Protein AF-A0AAW5MV65-F1 (afdb_monomer)

Organism: NCBI:txid1499973

Radius of gyration: 15.59 Å; Cα contacts (8 Å, |Δi|>4): 97; chains: 1; 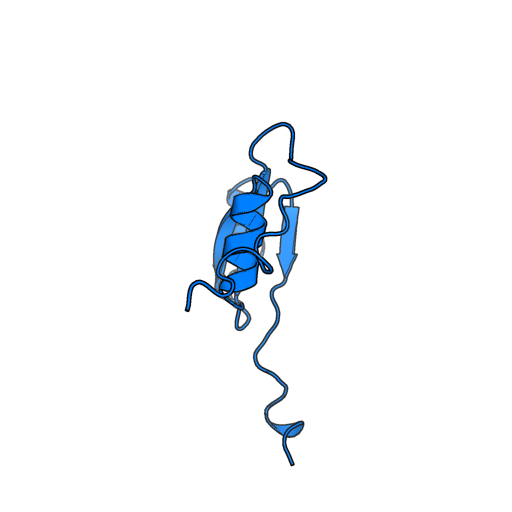bounding box: 40×21×45 Å

Secondary structure (DSSP, 8-state):
----SSTT----SS--SSPEEEEEEESS--HHHHHHHHHTTEEEEEEETTS-HHHHHTT--SEEEE---PPPGGG--

Solvent-accessible surface area (backbone atoms only — not comparable to full-atom values): 4798 Å² total; per-residue (Å²): 129,98,75,74,89,58,83,83,63,75,72,65,93,66,63,54,97,53,76,39,39,29,29,27,35,42,51,52,56,58,68,68,54,56,56,47,42,44,73,35,32,34,51,72,47,81,39,59,66,81,59,56,70,64,67,50,53,71,68,68,45,78,42,80,43,79,44,52,50,65,77,61,80,84,74,58,133

Structure (mmCIF, N/CA/C/O backbone):
data_AF-A0AAW5MV65-F1
#
_entry.id   AF-A0AAW5MV65-F1
#
loop_
_atom_site.group_PDB
_atom_site.id
_atom_site.type_symbol
_atom_site.label_atom_id
_atom_site.label_alt_id
_atom_site.label_comp_id
_atom_site.label_asym_id
_atom_site.label_entity_id
_atom_site.label_seq_id
_atom_site.pdbx_PDB_ins_code
_atom_site.Cartn_x
_atom_site.Cartn_y
_atom_site.Cartn_z
_atom_site.occupancy
_atom_site.B_iso_or_equiv
_atom_site.auth_seq_id
_atom_site.auth_comp_id
_atom_site.auth_asym_id
_atom_site.auth_atom_id
_atom_site.pdbx_PDB_model_num
ATOM 1 N N . GLY A 1 1 ? 18.855 0.071 33.194 1.00 41.09 1 GLY A N 1
ATOM 2 C CA . GLY A 1 1 ? 18.203 1.389 33.198 1.00 41.09 1 GLY A CA 1
ATOM 3 C C . GLY A 1 1 ? 16.906 1.247 32.455 1.00 41.09 1 GLY A C 1
ATOM 4 O O . GLY A 1 1 ? 16.943 0.978 31.265 1.00 41.09 1 GLY A O 1
ATOM 5 N N . GLN A 1 2 ? 15.794 1.316 33.176 1.00 42.00 2 GLN A N 1
ATOM 6 C CA . GLN A 1 2 ? 14.439 1.210 32.643 1.00 42.00 2 GLN A CA 1
ATOM 7 C C . GLN A 1 2 ? 14.076 2.543 31.971 1.00 42.00 2 GLN A C 1
ATOM 9 O O . GLN A 1 2 ? 13.276 3.309 32.491 1.00 42.00 2 GLN A O 1
ATOM 14 N N . ALA A 1 3 ? 14.759 2.870 30.878 1.00 43.44 3 ALA A N 1
ATOM 15 C CA . ALA A 1 3 ? 14.422 4.010 30.045 1.00 43.44 3 ALA A CA 1
ATOM 16 C C . ALA A 1 3 ? 13.787 3.467 28.764 1.00 43.44 3 ALA A C 1
ATOM 18 O O . ALA A 1 3 ? 14.454 2.900 27.904 1.00 43.44 3 ALA A O 1
ATOM 19 N N . ASP A 1 4 ? 12.469 3.615 28.726 1.00 45.84 4 ASP A N 1
ATOM 20 C CA . ASP A 1 4 ? 11.784 4.131 27.555 1.00 45.84 4 ASP A CA 1
ATOM 21 C C . ASP A 1 4 ? 11.533 3.212 26.341 1.00 45.84 4 ASP A C 1
ATOM 23 O O . ASP A 1 4 ? 11.862 3.501 25.195 1.00 45.84 4 ASP A O 1
ATOM 27 N N . HIS A 1 5 ? 10.831 2.103 26.573 1.00 48.94 5 HIS A N 1
ATOM 28 C CA . HIS A 1 5 ? 10.118 1.407 25.492 1.00 48.94 5 HIS A CA 1
ATOM 29 C C . HIS A 1 5 ? 8.666 1.909 25.313 1.00 48.94 5 HIS A C 1
ATOM 31 O O . HIS A 1 5 ? 7.922 1.355 24.498 1.00 48.94 5 HIS A O 1
ATOM 37 N N . GLN A 1 6 ? 8.257 2.930 26.084 1.00 51.44 6 GLN A N 1
ATOM 38 C CA . GLN A 1 6 ? 6.887 3.455 26.157 1.00 51.44 6 GLN A CA 1
ATOM 39 C C . GLN A 1 6 ? 6.702 4.848 25.509 1.00 51.44 6 GLN A C 1
ATOM 41 O O . GLN A 1 6 ? 5.575 5.114 25.095 1.00 51.44 6 GLN A O 1
ATOM 46 N N . GLU A 1 7 ? 7.728 5.696 25.308 1.00 48.25 7 GLU A N 1
ATOM 47 C CA . GLU A 1 7 ? 7.556 7.035 24.683 1.00 48.25 7 GLU A CA 1
ATOM 48 C C . GLU A 1 7 ? 7.058 6.971 23.239 1.00 48.25 7 GLU A C 1
ATOM 50 O O . GLU A 1 7 ? 6.335 7.857 22.789 1.00 48.25 7 GLU A O 1
ATOM 55 N N . PHE A 1 8 ? 7.379 5.914 22.489 1.00 53.03 8 PHE A N 1
ATOM 56 C CA . PHE A 1 8 ? 6.96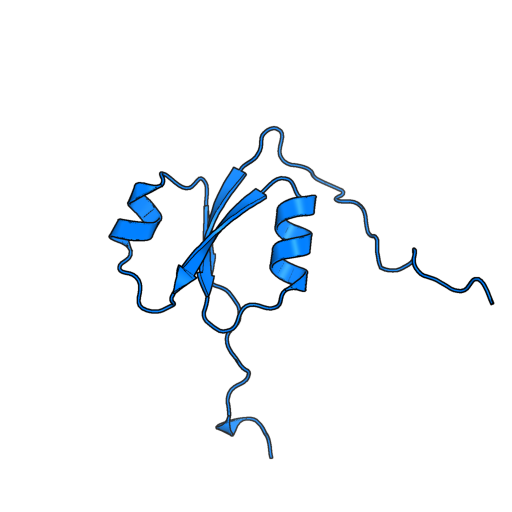2 5.814 21.084 1.00 53.03 8 PHE A CA 1
ATOM 57 C C . PHE A 1 8 ? 5.594 5.148 20.883 1.00 53.03 8 PHE A C 1
ATOM 59 O O . PHE A 1 8 ? 5.139 5.013 19.741 1.00 53.03 8 PHE A O 1
ATOM 66 N N . ALA A 1 9 ? 4.932 4.713 21.958 1.00 60.38 9 ALA A N 1
ATOM 67 C CA . ALA A 1 9 ? 3.625 4.070 21.906 1.00 60.38 9 ALA A CA 1
ATOM 68 C C . ALA A 1 9 ? 2.507 5.105 22.091 1.00 60.38 9 ALA A C 1
ATOM 70 O O . ALA A 1 9 ? 1.776 5.084 23.078 1.00 60.38 9 ALA A O 1
ATOM 71 N N . ILE A 1 10 ? 2.356 6.019 21.128 1.00 66.94 10 ILE A N 1
ATOM 72 C CA . ILE A 1 10 ? 1.155 6.857 21.077 1.00 66.94 10 ILE A CA 1
ATOM 73 C C . ILE A 1 10 ? -0.010 5.950 20.688 1.00 66.94 10 ILE A C 1
ATOM 75 O O . ILE A 1 10 ? -0.093 5.484 19.548 1.00 66.94 10 ILE A O 1
ATOM 79 N N . ALA A 1 11 ? -0.880 5.662 21.655 1.00 70.88 11 ALA A N 1
ATOM 80 C CA . ALA A 1 11 ? -2.132 4.978 21.388 1.00 70.88 11 ALA A CA 1
ATOM 81 C C . ALA A 1 11 ? -2.955 5.815 20.392 1.00 70.88 11 ALA A C 1
ATOM 83 O O . ALA A 1 11 ? -3.016 7.039 20.536 1.00 70.88 11 ALA A O 1
ATOM 84 N N . PRO A 1 12 ? -3.589 5.187 19.390 1.00 70.88 12 PRO A N 1
ATOM 85 C CA . PRO A 1 12 ? -4.532 5.864 18.518 1.00 70.88 12 PRO A CA 1
ATOM 86 C C . PRO A 1 12 ? -5.579 6.650 19.306 1.00 70.88 12 PRO A C 1
ATOM 88 O O . PRO A 1 12 ? -6.378 6.058 20.026 1.00 70.88 12 PRO A O 1
ATOM 91 N N . GLU A 1 13 ? -5.616 7.967 19.132 1.00 77.44 13 GLU A N 1
ATOM 92 C CA . GLU A 1 13 ? -6.728 8.800 19.611 1.00 77.44 13 GLU A CA 1
ATOM 93 C C . GLU A 1 13 ? -8.054 8.420 18.929 1.00 77.44 13 GLU A C 1
ATOM 95 O O . GLU A 1 13 ? -9.118 8.484 19.539 1.00 77.44 13 GLU A O 1
ATOM 100 N N . HIS A 1 14 ? -7.977 7.944 17.682 1.00 71.88 14 HIS A N 1
ATOM 101 C CA . HIS A 1 14 ? -9.114 7.495 16.891 1.00 71.88 14 HIS A CA 1
ATOM 102 C C . HIS A 1 14 ? -8.854 6.092 16.345 1.00 71.88 14 HIS A C 1
ATOM 104 O O . HIS A 1 14 ? -7.945 5.889 15.544 1.00 71.88 14 HIS A O 1
ATOM 110 N N . GLN A 1 15 ? -9.675 5.129 16.760 1.00 75.56 15 GLN A N 1
ATOM 111 C CA . GLN A 1 15 ? -9.700 3.780 16.192 1.00 75.56 15 GLN A CA 1
ATOM 112 C C . GLN A 1 15 ? -10.933 3.616 15.310 1.00 75.56 15 GLN A C 1
ATOM 114 O O . GLN A 1 15 ? -12.016 4.124 15.625 1.00 75.56 15 GLN A O 1
ATOM 119 N N . ALA A 1 16 ? -10.783 2.899 14.199 1.00 78.44 16 ALA A N 1
ATOM 120 C CA . ALA A 1 16 ? -11.916 2.595 13.342 1.00 78.44 16 ALA A CA 1
ATOM 121 C C . ALA A 1 16 ? -12.938 1.708 14.082 1.00 78.44 16 ALA A C 1
ATOM 123 O O . ALA A 1 16 ? -12.580 0.785 14.810 1.00 78.44 16 ALA A O 1
ATOM 124 N N . ARG A 1 17 ? -14.237 1.967 13.873 1.00 83.81 17 ARG A N 1
ATOM 125 C CA . ARG A 1 17 ? -15.333 1.205 14.514 1.00 83.81 17 ARG A CA 1
ATOM 126 C C . ARG A 1 17 ? -15.394 -0.263 14.075 1.00 83.81 17 ARG A C 1
ATOM 128 O O . ARG A 1 17 ? -15.984 -1.087 14.764 1.00 83.81 17 ARG A O 1
ATOM 135 N N . ARG A 1 18 ? -14.813 -0.572 12.916 1.00 91.31 18 ARG A N 1
ATOM 136 C CA . ARG A 1 18 ? -14.548 -1.920 12.407 1.00 91.31 18 ARG A CA 1
ATOM 137 C C . ARG A 1 18 ? -13.171 -1.932 11.762 1.00 91.31 18 ARG A C 1
ATOM 139 O O . ARG A 1 18 ? -12.679 -0.868 11.390 1.00 91.31 18 ARG A O 1
ATOM 146 N N . ARG A 1 19 ? -12.604 -3.122 11.548 1.00 92.31 19 ARG A N 1
ATOM 147 C CA . ARG A 1 19 ? -11.390 -3.238 10.738 1.00 92.31 19 ARG A CA 1
ATOM 148 C C . ARG A 1 19 ? -11.641 -2.696 9.32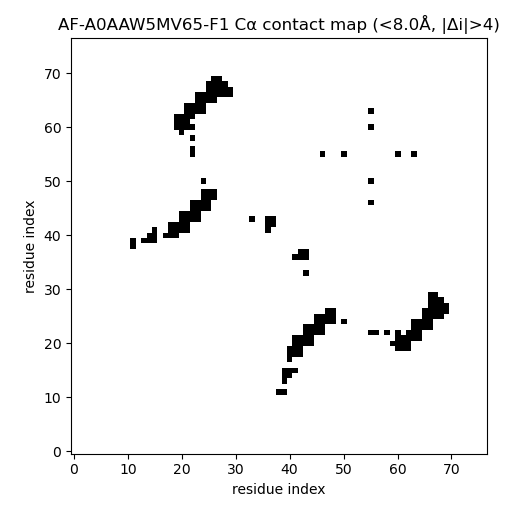3 1.00 92.31 19 ARG A C 1
ATOM 150 O O . ARG A 1 19 ? -12.609 -3.113 8.682 1.00 92.31 19 ARG A O 1
ATOM 157 N N . LEU A 1 20 ? -10.812 -1.752 8.878 1.00 96.06 20 LEU A N 1
ATOM 158 C CA . LEU A 1 20 ? -10.866 -1.162 7.535 1.00 96.06 20 LEU A CA 1
ATOM 159 C C . LEU A 1 20 ? -9.934 -1.927 6.606 1.00 96.06 20 LEU A C 1
ATOM 161 O O . LEU A 1 20 ? -8.755 -2.070 6.919 1.00 96.06 20 LEU A O 1
ATOM 165 N N . ARG A 1 21 ? -10.428 -2.398 5.466 1.00 98.06 21 ARG A N 1
ATOM 166 C CA . ARG A 1 21 ? -9.584 -3.057 4.469 1.00 98.06 21 ARG A CA 1
ATOM 167 C C . ARG A 1 21 ? -8.840 -2.001 3.661 1.00 98.06 21 ARG A C 1
ATOM 169 O O . ARG A 1 21 ? -9.468 -1.182 2.996 1.00 98.06 21 ARG A O 1
ATOM 176 N N . VAL A 1 22 ? -7.514 -2.021 3.704 1.00 98.31 22 VAL A N 1
ATOM 177 C CA . VAL A 1 22 ? -6.675 -1.050 2.994 1.00 98.31 22 VAL A CA 1
ATOM 178 C C . VAL A 1 22 ? -5.823 -1.776 1.967 1.00 98.31 22 VAL A C 1
ATOM 180 O O . VAL A 1 22 ? -5.005 -2.614 2.334 1.00 98.31 22 VAL A O 1
ATOM 183 N N . ALA A 1 23 ? -5.979 -1.434 0.690 1.00 98.56 23 ALA A N 1
ATOM 184 C CA . ALA A 1 23 ? -5.051 -1.872 -0.350 1.00 98.56 23 ALA A CA 1
ATOM 185 C C . ALA A 1 23 ? -3.854 -0.914 -0.382 1.00 98.56 23 ALA A C 1
ATOM 187 O O . ALA A 1 23 ? -4.041 0.291 -0.539 1.00 98.56 23 ALA A O 1
ATOM 188 N N . ALA A 1 24 ? -2.633 -1.415 -0.226 1.00 98.19 24 ALA A N 1
ATOM 189 C CA . ALA A 1 24 ? -1.421 -0.605 -0.200 1.00 98.19 24 ALA A CA 1
ATOM 190 C C . ALA A 1 24 ? -0.499 -0.958 -1.367 1.00 98.19 24 ALA A C 1
ATOM 192 O O . ALA A 1 24 ? -0.090 -2.108 -1.481 1.00 98.19 24 ALA A O 1
ATOM 193 N N . TYR A 1 25 ? -0.112 0.017 -2.189 1.00 98.19 25 TYR A N 1
ATOM 194 C CA . TYR A 1 25 ? 1.020 -0.174 -3.101 1.00 98.19 25 TYR A CA 1
ATOM 195 C C . TYR A 1 25 ? 2.335 -0.081 -2.333 1.00 98.19 25 TYR A C 1
ATOM 197 O O . TYR A 1 25 ? 2.528 0.867 -1.571 1.00 98.19 25 TYR A O 1
ATOM 205 N N . ASP A 1 26 ? 3.240 -1.026 -2.573 1.00 96.38 26 ASP A N 1
ATOM 206 C CA . ASP A 1 26 ? 4.607 -1.008 -2.066 1.00 96.38 26 ASP A CA 1
ATOM 207 C C . ASP A 1 26 ? 5.563 -0.385 -3.085 1.00 96.38 26 ASP A C 1
ATOM 209 O O . ASP A 1 26 ? 6.017 -1.035 -4.029 1.00 96.38 26 ASP A O 1
ATOM 213 N N . PHE A 1 27 ? 5.881 0.887 -2.863 1.00 95.06 27 PHE A N 1
ATOM 214 C CA . PHE A 1 27 ? 6.943 1.602 -3.565 1.00 95.06 27 PHE A CA 1
ATOM 215 C C . PHE A 1 27 ? 8.288 1.537 -2.826 1.00 95.06 27 PHE A C 1
ATOM 217 O O . PHE A 1 27 ? 9.252 2.121 -3.304 1.00 95.06 27 PHE A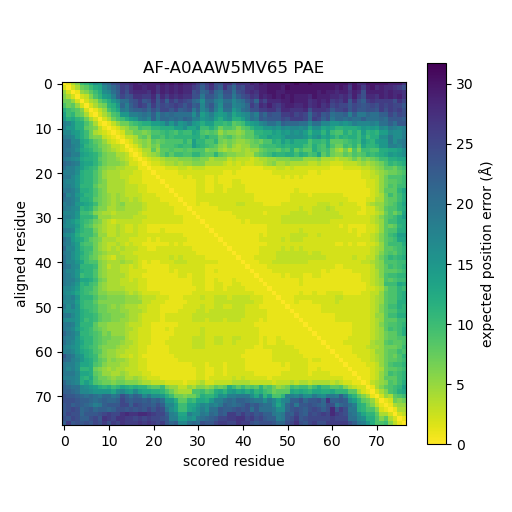 O 1
ATOM 224 N N . GLY A 1 28 ? 8.377 0.865 -1.674 1.00 93.69 28 GLY A N 1
ATOM 225 C CA . GLY A 1 28 ? 9.471 0.969 -0.702 1.00 93.69 28 GLY A CA 1
ATOM 226 C C . GLY A 1 28 ? 8.951 1.262 0.710 1.00 93.69 28 GLY A C 1
ATOM 227 O O . GLY A 1 28 ? 9.490 2.122 1.415 1.00 93.69 28 GLY A O 1
ATOM 228 N N . ILE A 1 29 ? 7.858 0.608 1.107 1.00 94.38 29 ILE A N 1
ATOM 229 C CA . ILE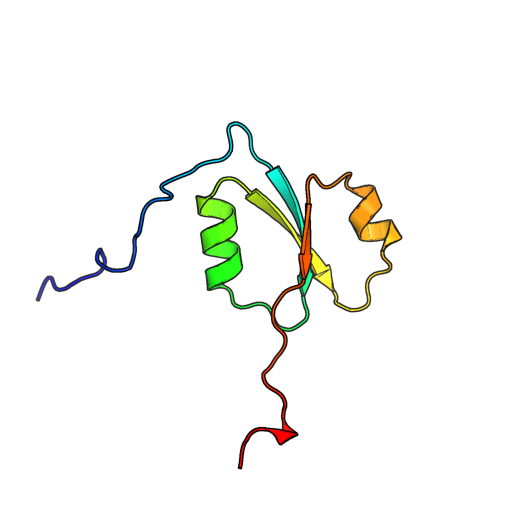 A 1 29 ? 7.090 0.927 2.310 1.00 94.38 29 ILE A CA 1
ATOM 230 C C . ILE A 1 29 ? 7.912 0.760 3.593 1.00 94.38 29 ILE A C 1
ATOM 232 O O . ILE A 1 29 ? 8.567 -0.253 3.843 1.00 94.38 29 ILE A O 1
ATOM 236 N N . LYS A 1 30 ? 7.841 1.759 4.476 1.00 93.81 30 LYS A N 1
ATOM 237 C CA . LYS A 1 30 ? 8.433 1.646 5.815 1.00 93.81 30 LYS A CA 1
ATOM 238 C C . LYS A 1 30 ? 7.585 0.731 6.696 1.00 93.81 30 LYS A C 1
ATOM 240 O O . LYS A 1 30 ? 6.406 1.000 6.912 1.00 93.81 30 LYS A O 1
ATOM 245 N N . TRP A 1 31 ? 8.211 -0.264 7.327 1.00 92.69 31 TRP A N 1
ATOM 246 C CA . TRP A 1 31 ? 7.539 -1.210 8.235 1.00 92.69 31 TRP A CA 1
ATOM 247 C C . TRP A 1 31 ? 6.714 -0.534 9.345 1.00 92.69 31 TRP A C 1
ATOM 249 O O . TRP A 1 31 ? 5.617 -0.979 9.675 1.00 92.69 31 TRP A O 1
ATOM 259 N N . ASN A 1 32 ? 7.191 0.594 9.885 1.00 93.25 32 ASN A N 1
ATOM 260 C CA . ASN A 1 32 ? 6.471 1.318 10.935 1.00 93.25 32 ASN A CA 1
ATOM 261 C C . ASN A 1 32 ? 5.115 1.882 10.461 1.00 93.25 32 ASN A C 1
ATOM 263 O O . ASN A 1 32 ? 4.226 2.079 11.283 1.00 93.25 32 ASN A O 1
ATOM 267 N N . ILE A 1 33 ? 4.936 2.123 9.156 1.00 94.31 33 ILE A N 1
ATOM 268 C CA . ILE A 1 33 ? 3.645 2.537 8.591 1.00 94.31 33 ILE A CA 1
ATOM 269 C C . ILE A 1 33 ? 2.643 1.388 8.703 1.00 94.31 33 ILE A C 1
ATOM 271 O O . ILE A 1 33 ? 1.555 1.594 9.230 1.00 94.31 33 ILE A O 1
ATOM 275 N N . LEU A 1 34 ? 3.029 0.177 8.291 1.00 94.69 34 LEU A N 1
ATOM 276 C CA . LEU A 1 34 ? 2.180 -1.014 8.400 1.00 94.69 34 LEU A CA 1
ATOM 277 C C . LEU A 1 34 ? 1.816 -1.303 9.856 1.00 94.69 34 LEU A C 1
ATOM 279 O O . LEU A 1 34 ? 0.643 -1.482 10.173 1.00 94.69 34 LEU A O 1
ATOM 283 N N . ARG A 1 35 ? 2.809 -1.251 10.755 1.00 93.81 35 ARG A N 1
ATOM 284 C CA . ARG A 1 35 ? 2.591 -1.419 12.198 1.00 93.81 35 ARG A CA 1
ATOM 285 C C . ARG A 1 35 ? 1.571 -0.415 12.741 1.00 93.81 35 ARG A C 1
ATOM 287 O O . ARG A 1 35 ? 0.728 -0.779 13.554 1.00 93.81 35 ARG A O 1
ATOM 294 N N . ARG A 1 36 ? 1.655 0.853 12.323 1.00 92.44 36 ARG A N 1
ATOM 295 C CA . ARG A 1 36 ? 0.698 1.876 12.756 1.00 92.44 36 ARG A CA 1
ATOM 296 C C . ARG A 1 36 ? -0.682 1.629 12.166 1.00 92.44 36 ARG A C 1
ATOM 298 O O . ARG A 1 36 ? -1.637 1.635 12.928 1.00 92.44 36 ARG A O 1
ATOM 305 N N . LEU A 1 37 ? -0.796 1.382 10.863 1.00 93.62 37 LEU A N 1
ATOM 306 C CA . LEU A 1 37 ? -2.082 1.098 10.217 1.00 93.62 37 LEU A CA 1
ATOM 307 C C . LEU A 1 37 ? -2.810 -0.070 10.898 1.00 93.62 37 LEU A C 1
ATOM 309 O O . LEU A 1 37 ? -3.987 0.068 11.219 1.00 93.62 37 LEU A O 1
ATOM 313 N N . ASP A 1 38 ? -2.108 -1.160 11.210 1.00 92.62 38 ASP A N 1
ATOM 314 C CA . ASP A 1 38 ? -2.681 -2.282 11.964 1.00 92.62 38 ASP A CA 1
ATOM 315 C C . ASP A 1 38 ? -3.170 -1.851 13.361 1.00 92.62 38 ASP A C 1
ATOM 317 O O . ASP A 1 38 ? -4.310 -2.135 13.734 1.00 92.62 38 ASP A O 1
ATOM 321 N N . ALA A 1 39 ? -2.375 -1.059 14.092 1.00 90.94 39 ALA A N 1
ATOM 322 C CA . ALA A 1 39 ? -2.765 -0.517 15.398 1.00 90.94 39 ALA A CA 1
ATOM 323 C C . ALA A 1 39 ? -3.983 0.430 15.337 1.00 90.94 39 ALA A C 1
ATOM 325 O O . ALA A 1 39 ? -4.748 0.498 16.299 1.00 90.94 39 ALA A O 1
ATOM 326 N N . TYR A 1 40 ? -4.194 1.135 14.220 1.00 90.62 40 TYR A N 1
ATOM 327 C CA . TYR A 1 40 ? -5.379 1.972 13.970 1.00 90.62 40 TYR A CA 1
ATOM 328 C C . TYR A 1 40 ? -6.617 1.164 13.529 1.00 90.62 40 TYR A C 1
ATOM 330 O O . TYR A 1 40 ? -7.695 1.737 13.344 1.00 90.62 40 TYR A O 1
ATOM 338 N N . GLY A 1 41 ? -6.493 -0.162 13.399 1.00 92.06 41 GLY A N 1
ATOM 339 C CA . GLY A 1 41 ? -7.577 -1.047 12.986 1.00 92.06 41 GLY A CA 1
ATOM 340 C C . GLY A 1 41 ? -7.681 -1.223 11.472 1.00 92.06 41 GLY A C 1
ATOM 341 O O . GLY A 1 41 ? -8.772 -1.474 10.971 1.00 92.06 41 GLY A O 1
ATOM 342 N N . CYS A 1 42 ? -6.587 -1.101 10.724 1.00 95.81 42 CYS A N 1
ATOM 343 C CA . CYS A 1 42 ? -6.577 -1.404 9.294 1.00 95.81 42 CYS A CA 1
ATOM 344 C C . CYS A 1 42 ? -6.113 -2.845 9.039 1.00 95.81 42 CYS A C 1
ATOM 346 O O . CYS A 1 42 ? -5.070 -3.270 9.526 1.00 95.81 42 CYS A O 1
ATOM 348 N N . ASP A 1 43 ? -6.864 -3.580 8.226 1.00 96.62 43 ASP A N 1
ATOM 349 C CA . ASP A 1 43 ? -6.431 -4.820 7.587 1.00 96.62 43 ASP A CA 1
ATOM 350 C C . ASP A 1 43 ? -5.739 -4.465 6.264 1.00 96.62 43 ASP A C 1
ATOM 352 O O . ASP A 1 43 ? -6.401 -4.182 5.262 1.00 96.62 43 ASP A O 1
ATOM 356 N N . VAL A 1 44 ? -4.407 -4.375 6.284 1.00 97.62 44 VAL A N 1
ATOM 357 C CA . VAL A 1 44 ? -3.620 -3.878 5.145 1.00 97.62 44 VAL A CA 1
ATOM 358 C C . VAL A 1 44 ? -3.186 -5.027 4.239 1.00 97.62 44 VAL A C 1
ATOM 360 O O . VAL A 1 44 ? -2.481 -5.936 4.672 1.00 97.62 44 VAL A O 1
ATOM 363 N N . HIS A 1 45 ? -3.551 -4.945 2.962 1.00 98.06 45 HIS A N 1
ATOM 364 C CA . HIS A 1 45 ? -3.155 -5.873 1.904 1.00 98.06 45 HIS A CA 1
ATOM 365 C C . HIS A 1 45 ? -2.139 -5.165 1.014 1.00 98.06 45 HIS A C 1
ATOM 367 O O . HIS A 1 45 ? -2.458 -4.148 0.400 1.00 98.06 45 HIS A O 1
ATOM 373 N N . VAL A 1 46 ? -0.903 -5.660 0.989 1.00 97.88 46 VAL A N 1
ATOM 374 C CA . VAL A 1 46 ? 0.208 -5.014 0.278 1.00 97.88 46 VAL A CA 1
ATOM 375 C C . VAL A 1 46 ? 0.363 -5.616 -1.117 1.00 97.88 46 VAL A C 1
ATOM 377 O O . VAL A 1 46 ? 0.456 -6.832 -1.266 1.00 97.88 46 VAL A O 1
ATOM 380 N N . PHE A 1 47 ? 0.425 -4.752 -2.126 1.00 98.31 47 PHE A N 1
ATOM 381 C CA . PHE A 1 47 ? 0.562 -5.088 -3.537 1.00 98.31 47 PHE A CA 1
ATOM 382 C C . PHE A 1 47 ? 1.866 -4.503 -4.094 1.00 98.31 47 PHE A C 1
ATOM 384 O O . PHE A 1 47 ? 2.244 -3.393 -3.713 1.00 98.31 47 PHE A O 1
ATOM 391 N N . PRO A 1 48 ? 2.549 -5.190 -5.026 1.00 97.75 48 PRO A N 1
ATOM 392 C CA . PRO A 1 48 ? 3.693 -4.615 -5.729 1.00 97.75 48 PRO A CA 1
ATOM 393 C C . PRO A 1 48 ? 3.322 -3.309 -6.442 1.00 97.75 48 PRO A C 1
ATOM 395 O O . PRO A 1 48 ? 2.231 -3.209 -6.996 1.00 97.75 48 PRO A O 1
ATOM 398 N N . ALA A 1 49 ? 4.249 -2.348 -6.524 1.00 95.69 49 ALA A N 1
ATOM 399 C CA . ALA A 1 49 ? 4.086 -1.093 -7.277 1.00 95.69 49 ALA A CA 1
ATOM 400 C C . ALA A 1 49 ? 3.608 -1.262 -8.733 1.00 95.69 49 ALA A C 1
ATOM 402 O O . ALA A 1 49 ? 3.056 -0.336 -9.321 1.00 95.69 49 ALA A O 1
ATOM 403 N N . THR A 1 50 ? 3.867 -2.425 -9.328 1.00 97.00 50 THR A N 1
ATOM 404 C CA . THR A 1 50 ? 3.517 -2.765 -10.710 1.00 97.00 50 THR A CA 1
ATOM 405 C C . THR A 1 50 ? 2.170 -3.470 -10.846 1.00 97.00 50 THR A C 1
ATOM 407 O O . THR A 1 50 ? 1.765 -3.759 -11.973 1.00 97.00 50 THR A O 1
ATOM 410 N N . ALA A 1 51 ? 1.486 -3.782 -9.739 1.00 98.12 51 ALA A N 1
ATOM 411 C CA . ALA A 1 51 ? 0.190 -4.442 -9.795 1.00 98.12 51 ALA A CA 1
ATOM 412 C C . ALA A 1 51 ? -0.828 -3.555 -10.537 1.00 98.12 51 ALA A C 1
ATOM 414 O O . ALA A 1 51 ? -0.838 -2.336 -10.351 1.00 98.12 51 ALA A O 1
ATOM 415 N N . PRO A 1 52 ? -1.680 -4.129 -11.399 1.00 98.06 52 PRO A N 1
ATOM 416 C CA . PRO A 1 52 ? -2.734 -3.367 -12.041 1.00 98.06 52 PRO A CA 1
ATOM 417 C C . PRO A 1 52 ? -3.763 -2.900 -10.994 1.00 98.06 52 PRO A C 1
ATOM 419 O O . PRO A 1 52 ? -4.088 -3.650 -10.072 1.00 98.06 52 PRO A O 1
ATOM 422 N N . PRO A 1 53 ? -4.376 -1.710 -11.157 1.00 96.75 53 PRO A N 1
ATOM 423 C CA . PRO A 1 53 ? -5.392 -1.215 -10.224 1.00 96.75 53 PRO A CA 1
ATOM 424 C C . PRO A 1 53 ? -6.577 -2.168 -10.025 1.00 96.75 53 PRO A C 1
ATOM 426 O O . PRO A 1 53 ? -7.191 -2.172 -8.962 1.00 96.75 53 PRO A O 1
ATOM 429 N N . ALA A 1 54 ? -6.888 -2.985 -11.035 1.00 98.19 54 ALA A N 1
ATOM 430 C CA . ALA A 1 54 ? -7.934 -3.997 -10.954 1.00 98.19 54 ALA A CA 1
ATOM 431 C C . ALA A 1 54 ? -7.692 -5.007 -9.818 1.00 98.19 54 ALA A C 1
ATOM 433 O O . ALA A 1 54 ? -8.649 -5.384 -9.149 1.00 98.19 54 ALA A O 1
ATOM 434 N N . ASP A 1 55 ? -6.437 -5.378 -9.544 1.00 98.12 55 ASP A N 1
ATOM 435 C CA . ASP A 1 55 ? -6.099 -6.339 -8.486 1.00 98.12 55 ASP A CA 1
ATOM 436 C C . ASP A 1 55 ? -6.345 -5.747 -7.093 1.00 98.12 55 ASP A C 1
ATOM 438 O O . ASP A 1 55 ? -6.846 -6.429 -6.201 1.00 98.12 55 ASP A O 1
ATOM 442 N N . LEU A 1 56 ? -6.061 -4.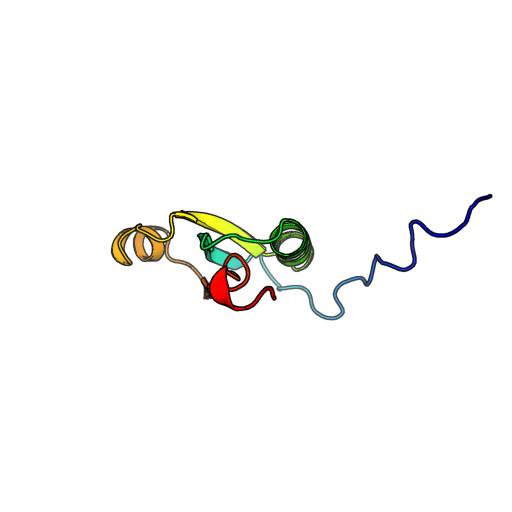451 -6.913 1.00 98.19 56 LEU A N 1
ATOM 443 C CA . LEU A 1 56 ? -6.354 -3.741 -5.666 1.00 98.19 56 LEU A CA 1
ATOM 444 C C . LEU A 1 56 ? -7.862 -3.583 -5.466 1.00 98.19 56 LEU A C 1
ATOM 446 O O . LEU A 1 56 ? -8.354 -3.715 -4.350 1.00 98.19 56 LEU A O 1
ATOM 450 N N . LEU A 1 57 ? -8.603 -3.281 -6.534 1.00 98.06 57 LEU A N 1
ATOM 451 C CA . LEU A 1 57 ? -10.055 -3.119 -6.462 1.00 98.06 57 LEU A CA 1
ATOM 452 C C . LEU A 1 57 ? -10.784 -4.455 -6.260 1.00 98.06 57 LEU A C 1
ATOM 454 O O . LEU A 1 57 ? -11.862 -4.460 -5.671 1.00 98.06 57 LEU A O 1
ATOM 458 N N . ALA A 1 58 ? -10.195 -5.579 -6.681 1.00 98.31 58 ALA A N 1
ATOM 459 C CA . ALA A 1 58 ? -10.778 -6.914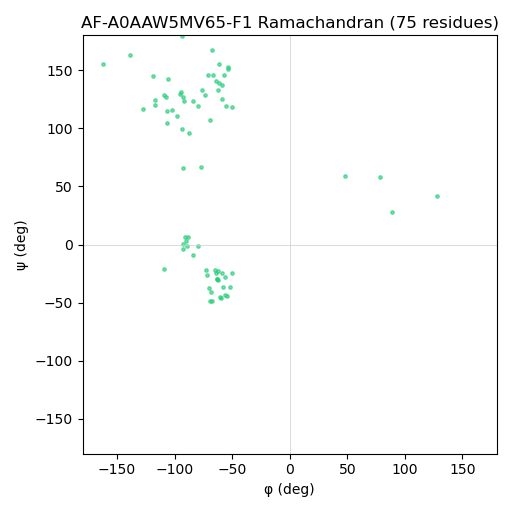 -6.535 1.00 98.31 58 ALA A CA 1
ATOM 460 C C . ALA A 1 58 ? -10.981 -7.339 -5.073 1.00 98.31 58 ALA A C 1
ATOM 462 O O . ALA A 1 58 ? -11.824 -8.190 -4.796 1.00 98.31 58 ALA A O 1
ATOM 463 N N . ILE A 1 59 ? -10.240 -6.744 -4.133 1.00 97.31 59 ILE A N 1
ATOM 464 C CA . ILE A 1 59 ? -10.446 -6.984 -2.703 1.00 97.31 59 ILE A CA 1
ATOM 465 C C . ILE A 1 59 ? -11.480 -6.040 -2.078 1.00 97.31 59 ILE A C 1
ATOM 467 O O . ILE A 1 59 ? -11.629 -6.069 -0.862 1.00 97.31 59 ILE A O 1
ATOM 471 N N . GLU A 1 60 ? -12.177 -5.209 -2.860 1.00 97.75 60 GLU A N 1
ATOM 472 C CA . GLU A 1 60 ? -13.176 -4.239 -2.378 1.00 97.75 60 GLU A CA 1
ATOM 473 C C . GLU A 1 60 ? -12.658 -3.412 -1.181 1.00 97.75 60 GLU A C 1
ATOM 475 O O . GLU A 1 60 ? -13.198 -3.493 -0.072 1.00 97.75 60 GLU A O 1
ATOM 480 N N . PRO A 1 61 ? -11.542 -2.678 -1.344 1.00 98.19 61 PRO A N 1
ATOM 481 C CA . PRO A 1 61 ? -10.916 -1.985 -0.231 1.00 98.19 61 PRO A CA 1
ATOM 482 C C . PRO A 1 61 ? -11.758 -0.787 0.224 1.00 98.19 61 PRO A C 1
ATOM 484 O O . PRO A 1 61 ? -12.338 -0.066 -0.586 1.00 98.19 61 PRO A O 1
ATOM 487 N N . ASP A 1 62 ? -11.738 -0.514 1.528 1.00 97.88 62 ASP A N 1
ATOM 488 C CA . ASP A 1 62 ? -12.304 0.702 2.122 1.00 97.88 62 ASP A CA 1
ATOM 489 C C . ASP A 1 62 ? -11.445 1.940 1.819 1.00 97.88 62 ASP A C 1
ATOM 491 O O . ASP A 1 62 ? -11.919 3.075 1.883 1.00 97.88 62 ASP A O 1
ATOM 495 N N . GLY A 1 63 ? -10.166 1.729 1.498 1.00 97.06 63 GLY A N 1
ATOM 496 C CA . GLY A 1 63 ? -9.238 2.781 1.109 1.00 97.06 63 GLY A CA 1
ATOM 497 C C . GLY A 1 63 ? -8.002 2.246 0.392 1.00 97.06 63 GLY A C 1
ATOM 498 O O . GLY A 1 63 ? -7.597 1.098 0.578 1.00 97.06 63 GLY A O 1
ATOM 499 N N . ILE A 1 64 ? -7.387 3.105 -0.420 1.00 97.94 64 ILE A N 1
ATOM 500 C CA . ILE A 1 64 ? -6.123 2.822 -1.105 1.00 97.94 64 ILE A CA 1
ATOM 501 C C . ILE A 1 64 ? -5.025 3.680 -0.476 1.00 97.94 64 ILE A C 1
ATOM 503 O O . ILE A 1 64 ? -5.166 4.897 -0.358 1.00 97.94 64 ILE A O 1
ATOM 507 N N . PHE A 1 65 ? -3.926 3.041 -0.088 1.00 97.62 65 PHE A N 1
ATOM 508 C CA . PHE A 1 65 ? -2.732 3.683 0.439 1.00 97.62 65 PHE A CA 1
ATOM 509 C C . PHE A 1 65 ? -1.597 3.625 -0.588 1.00 97.62 65 PHE A C 1
ATOM 511 O O . PHE A 1 65 ? -1.230 2.561 -1.083 1.00 97.62 65 PHE A O 1
ATOM 518 N N . LEU A 1 66 ? -1.014 4.780 -0.894 1.00 96.94 66 LEU A N 1
ATOM 519 C CA . LEU A 1 66 ? 0.191 4.881 -1.712 1.00 96.94 66 LEU A CA 1
ATOM 520 C C . LEU A 1 66 ? 1.377 5.022 -0.761 1.00 96.94 66 LEU A C 1
ATOM 522 O O . LEU A 1 66 ? 1.479 6.036 -0.065 1.00 96.94 66 LEU A O 1
ATOM 526 N N . SER A 1 67 ? 2.236 4.002 -0.672 1.00 95.75 67 SER A N 1
ATOM 527 C CA . SER A 1 67 ? 3.355 4.059 0.264 1.00 95.75 67 SER A CA 1
ATOM 528 C C . SER A 1 67 ? 4.376 5.120 -0.119 1.00 95.75 67 SER A C 1
ATOM 530 O O . SER A 1 67 ? 4.416 5.637 -1.233 1.00 95.75 67 SER A O 1
ATOM 532 N N . ASN A 1 68 ? 5.280 5.406 0.809 1.00 91.25 68 ASN A N 1
ATOM 533 C CA . ASN A 1 68 ? 6.523 6.055 0.432 1.00 91.25 68 ASN A CA 1
ATOM 534 C C . ASN A 1 68 ? 7.320 5.158 -0.537 1.00 91.25 68 ASN A C 1
ATOM 536 O O . ASN A 1 68 ? 7.190 3.932 -0.493 1.00 91.25 68 ASN A O 1
ATOM 540 N N . GLY A 1 69 ? 8.180 5.779 -1.342 1.00 84.69 69 GLY A N 1
ATOM 541 C CA . GLY A 1 69 ? 9.236 5.092 -2.080 1.00 84.69 69 GLY A CA 1
ATOM 542 C C . GLY A 1 69 ? 10.568 5.072 -1.322 1.00 84.69 69 GLY A C 1
ATOM 543 O O . GLY A 1 69 ? 10.645 5.650 -0.225 1.00 84.69 69 GLY A O 1
ATOM 544 N N . PRO A 1 70 ? 11.636 4.465 -1.878 1.00 78.62 70 PRO A N 1
ATOM 545 C CA . PRO A 1 70 ? 12.990 4.858 -1.509 1.00 78.62 70 PRO A CA 1
ATOM 546 C C . PRO A 1 70 ? 13.130 6.374 -1.709 1.00 78.62 70 PRO A C 1
ATOM 548 O O . PRO A 1 70 ? 12.445 6.965 -2.547 1.00 78.62 70 PRO A O 1
ATOM 551 N N . GLY A 1 71 ? 13.996 7.020 -0.925 1.00 68.56 71 GLY A N 1
ATOM 552 C CA . GLY A 1 71 ? 14.400 8.388 -1.257 1.00 68.56 71 GLY A CA 1
ATOM 553 C C . GLY A 1 71 ? 14.927 8.432 -2.693 1.00 68.56 71 GLY A C 1
ATOM 554 O O . GLY A 1 71 ? 15.407 7.416 -3.196 1.00 68.56 71 GLY A O 1
ATOM 555 N N . ASP A 1 72 ? 14.818 9.581 -3.355 1.00 66.19 72 ASP A N 1
ATOM 556 C CA . ASP A 1 72 ? 15.409 9.754 -4.680 1.00 66.19 72 ASP A CA 1
ATOM 557 C C . ASP A 1 72 ? 16.917 9.418 -4.605 1.00 66.19 72 ASP A C 1
ATOM 559 O O . ASP A 1 72 ? 17.636 10.063 -3.836 1.00 66.19 72 ASP A O 1
ATOM 563 N N . PRO A 1 73 ? 17.416 8.412 -5.352 1.00 59.91 73 PRO A N 1
ATOM 564 C CA . PRO A 1 73 ? 18.840 8.088 -5.384 1.00 59.91 73 PRO A CA 1
ATOM 565 C C . PRO A 1 73 ? 19.701 9.264 -5.859 1.00 59.91 73 PRO A C 1
ATOM 567 O O . PRO A 1 73 ? 20.877 9.325 -5.516 1.00 59.91 73 PRO A O 1
ATOM 570 N N . ALA A 1 74 ? 19.126 10.195 -6.627 1.00 63.50 74 ALA A N 1
ATOM 571 C CA . ALA A 1 74 ? 19.784 11.423 -7.064 1.00 63.50 74 ALA A CA 1
ATOM 572 C C . ALA A 1 74 ? 19.720 12.557 -6.022 1.00 63.50 74 ALA A C 1
ATOM 574 O O . ALA A 1 74 ? 20.391 13.573 -6.189 1.00 63.50 74 ALA A O 1
ATOM 575 N N . ALA A 1 75 ? 18.945 12.401 -4.942 1.00 60.03 75 ALA A N 1
ATOM 576 C CA . ALA A 1 75 ? 18.814 13.396 -3.875 1.00 60.03 75 ALA A CA 1
ATOM 577 C C . ALA A 1 75 ? 19.814 13.202 -2.720 1.00 60.03 75 ALA A C 1
ATOM 579 O O . ALA A 1 75 ? 19.727 13.909 -1.714 1.00 60.03 75 ALA A O 1
ATOM 580 N N . VAL A 1 76 ? 20.758 12.264 -2.848 1.00 53.81 76 VAL A N 1
ATOM 581 C CA . VAL A 1 76 ? 21.872 12.085 -1.907 1.00 53.81 76 VAL A CA 1
ATOM 582 C C . VAL A 1 76 ? 23.141 12.683 -2.538 1.00 53.81 76 VAL A C 1
ATOM 584 O O . VAL A 1 76 ? 23.538 12.197 -3.597 1.00 53.81 76 VAL A O 1
ATOM 587 N N . PRO A 1 77 ? 23.742 13.744 -1.957 1.00 57.06 77 PRO A N 1
ATOM 588 C CA . PRO A 1 77 ? 25.038 14.271 -2.394 1.00 57.06 77 PRO A CA 1
ATOM 589 C C . PRO A 1 77 ? 26.185 13.273 -2.204 1.00 57.06 77 PRO A C 1
ATOM 591 O O . PRO A 1 77 ? 26.100 12.444 -1.266 1.00 57.06 77 PRO A O 1
#

Sequence (77 aa):
GQADHQEFAIAPEHQARRRLRVAAYDFGIKWNILRRLDAYGCDVHVFPATAPPADLLAIEPDGIFLSNGPGDPAAVP

Mean predicted aligned error: 8.24 Å

InterPro domains:
  IPR017926 Glutamine amidotransferase [PF00117] (25-75)
  IPR029062 Class I glutamine amidotransferase-like [G3DSA:3.40.50.880] (1-77)
  IPR029062 Class I glutamine amidotransferase-like [SSF52317] (14-75)

Foldseek 3Di:
DPDDPPPVPPQDPAADPAQFEEEEEPQPADPVVVVVSVSSRYPYDYDYNPDDVVVSCVVVGPYYHYGDHPDDPVPPD

Nearest PDB structures (foldseek):
  6p5x-assembly1_B  TM=4.278E-01  e=3.804E-01  Salmonella enterica subsp. enterica serovar Typhimurium
  6pr4-assembly1_B  TM=4.283E-01  e=4.069E-01  Salm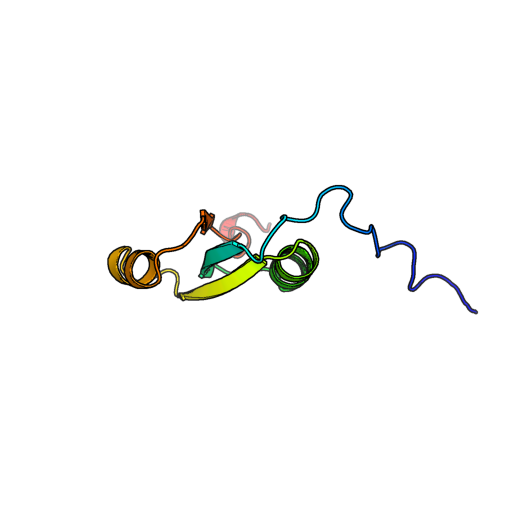onella enterica subsp. enterica serovar Typhimurium
  6pr2-assembly1_B  TM=4.278E-01  e=4.069E-0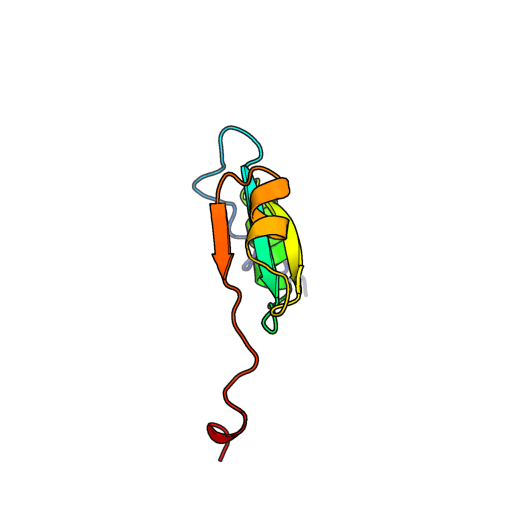1  Salmonella enterica subsp. enterica serovar Typhimurium
  6pr3-assembly1_A  TM=4.302E-01  e=1.282E+00  Salmonella enterica subsp. enterica serovar Typhimurium
  6pqz-assembly1_A  TM=4.300E-01  e=2.694E+00  Salmonella enterica subsp. enterica serovar Typhimurium

pLDDT: mean 84.6, std 17.66, range [41.09, 98.56]